Protein AF-A0A377DKT4-F1 (afdb_monomer_lite)

Organism: Escherichia coli (NCBI:txid562)

Sequence (117 aa):
MCWCVSITVTGRLELNSDSIPRLQINQHYASMCNNARNDGDSQFIRSNLQDAKWLIKSLESRNDTLLRVSRCIVEQQQAFFEQGEEYMKPMVLADIAQAVEMHESTISRVTTPKIPA

Radius of gyration: 20.04 Å; chains: 1; bounding box: 44×28×57 Å

InterPro domains:
  IPR000394 RNA polymerase sigma factor 54 [PS00717] (90-109)
  IPR000394 RNA polymerase sigma factor 54 [PTHR32248] (12-114)
  IPR007634 RNA polymerase sigma factor 54, DNA-binding [PF04552] (43-115)

Foldseek 3Di:
DAPQWDQDLVRDIDGDPVPQDDDDDDVVLVVVLVVDPDPVVNVVSVVVVVVSVVVVVVSVVLSVVLRLLVSVVCVVQVCCSPVHDVSGDDDDLVVSCVSSVHDSVSSCVSPDYPDPD

Structure (mmCIF, N/CA/C/O backbone):
data_AF-A0A377DKT4-F1
#
_entry.id   AF-A0A377DKT4-F1
#
loop_
_atom_site.group_PDB
_atom_site.id
_atom_site.type_symbol
_atom_site.label_atom_id
_atom_site.label_alt_id
_atom_site.label_comp_id
_atom_site.label_asym_id
_atom_site.label_entity_id
_atom_site.label_seq_id
_atom_site.pdbx_PDB_ins_code
_atom_site.Cartn_x
_atom_site.Cartn_y
_atom_site.Cartn_z
_atom_site.occupancy
_atom_site.B_iso_or_equiv
_atom_site.auth_seq_id
_atom_site.auth_comp_id
_atom_site.auth_asym_id
_atom_site.auth_atom_id
_atom_site.pdbx_PDB_model_num
ATOM 1 N N . MET A 1 1 ? -9.339 7.417 7.148 1.00 46.22 1 MET A N 1
ATOM 2 C CA . MET A 1 1 ? -9.288 6.096 6.485 1.00 46.22 1 MET A CA 1
ATOM 3 C C . MET A 1 1 ? -8.963 6.315 5.016 1.00 46.22 1 MET A C 1
ATOM 5 O O . MET A 1 1 ? -9.502 7.237 4.416 1.00 46.22 1 MET A O 1
ATOM 9 N N . CYS A 1 2 ? -8.017 5.554 4.469 1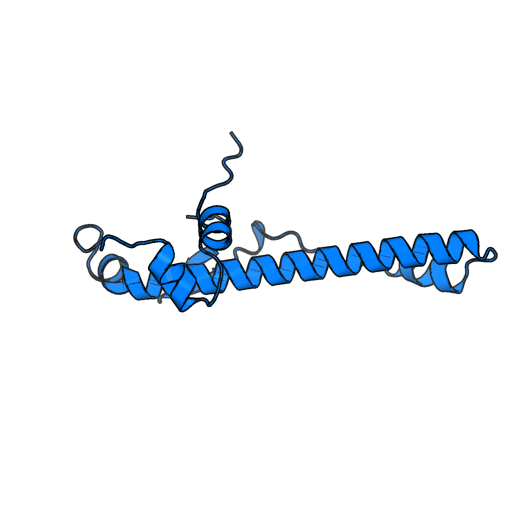.00 48.16 2 CYS A N 1
ATOM 10 C CA . CYS A 1 2 ? -7.590 5.668 3.075 1.00 48.16 2 CYS A CA 1
ATOM 11 C C . CYS A 1 2 ? -8.745 5.199 2.166 1.00 48.16 2 CYS A C 1
ATOM 13 O O . CYS A 1 2 ? -9.162 4.052 2.287 1.00 48.16 2 CYS A O 1
ATOM 15 N N . TRP A 1 3 ? -9.261 6.049 1.268 1.00 51.72 3 TRP A N 1
ATOM 16 C CA . TRP A 1 3 ? -10.427 5.767 0.397 1.00 51.72 3 TRP A CA 1
ATOM 17 C C . TRP A 1 3 ? -10.241 4.589 -0.588 1.00 51.72 3 TRP A C 1
ATOM 19 O O . TRP A 1 3 ? -11.141 4.273 -1.363 1.00 51.72 3 TRP A O 1
ATOM 29 N N . CYS A 1 4 ? -9.085 3.921 -0.565 1.00 59.00 4 CYS A N 1
ATOM 30 C CA . CYS A 1 4 ? -8.791 2.767 -1.408 1.00 59.00 4 CYS A CA 1
ATOM 31 C C . CYS A 1 4 ? -9.317 1.429 -0.874 1.00 59.00 4 CYS A C 1
ATOM 33 O O . CYS A 1 4 ? -9.201 0.433 -1.581 1.00 59.00 4 CYS A O 1
ATOM 35 N N . VAL A 1 5 ? -9.860 1.368 0.346 1.00 61.69 5 VAL A N 1
ATOM 36 C CA . VAL A 1 5 ? -10.352 0.115 0.941 1.00 61.69 5 VAL A CA 1
ATOM 37 C C . VAL A 1 5 ? -11.828 0.249 1.284 1.00 61.69 5 VAL A C 1
ATOM 39 O O . VAL A 1 5 ? -12.221 1.139 2.035 1.00 61.69 5 VAL A O 1
ATOM 42 N N . SER A 1 6 ? -12.637 -0.651 0.736 1.00 68.00 6 SER A N 1
ATOM 43 C CA . SER A 1 6 ? -14.056 -0.791 1.039 1.00 68.00 6 SER A CA 1
ATOM 44 C C . SER A 1 6 ? -14.239 -1.892 2.083 1.00 68.00 6 SER A C 1
ATOM 46 O O . SER A 1 6 ? -13.753 -3.014 1.921 1.00 68.00 6 SER A O 1
ATOM 48 N N . ILE A 1 7 ? -14.941 -1.562 3.167 1.00 69.56 7 ILE A N 1
ATOM 49 C CA . ILE A 1 7 ? -15.338 -2.511 4.210 1.00 69.56 7 ILE A CA 1
ATOM 50 C C . ILE A 1 7 ? -16.806 -2.844 3.969 1.00 69.56 7 ILE A C 1
ATOM 52 O O . ILE A 1 7 ? -17.655 -1.955 3.952 1.00 69.56 7 ILE A O 1
ATOM 56 N N . THR A 1 8 ? -17.105 -4.119 3.747 1.00 63.78 8 THR A N 1
ATOM 57 C CA . THR A 1 8 ? -18.491 -4.594 3.648 1.00 63.78 8 THR A CA 1
ATOM 58 C C . THR A 1 8 ? -19.047 -4.934 5.031 1.00 63.78 8 THR A C 1
ATOM 60 O O . THR A 1 8 ? -18.296 -5.249 5.952 1.00 63.78 8 THR A O 1
ATOM 63 N N . VAL A 1 9 ? -20.376 -4.923 5.166 1.00 54.62 9 VAL A N 1
ATOM 64 C CA . VAL A 1 9 ? -21.099 -5.212 6.424 1.00 54.62 9 VAL A CA 1
ATOM 65 C C . VAL A 1 9 ? -20.782 -6.611 6.985 1.00 54.62 9 VAL A C 1
ATOM 67 O O . VAL A 1 9 ? -20.912 -6.843 8.178 1.00 54.62 9 VAL A O 1
ATOM 70 N N . THR A 1 10 ? -20.291 -7.540 6.157 1.00 59.84 10 THR A N 1
ATOM 71 C CA . THR A 1 10 ? -19.845 -8.881 6.576 1.00 59.84 10 THR A CA 1
ATOM 72 C C . THR A 1 10 ? -18.381 -8.934 7.042 1.00 59.84 10 THR A C 1
ATOM 74 O O . THR A 1 10 ? -17.823 -10.022 7.158 1.00 59.84 10 THR A O 1
ATOM 77 N N . GLY A 1 11 ? -17.709 -7.790 7.218 1.00 62.56 11 GLY A N 1
ATOM 78 C CA . GLY A 1 11 ? -16.290 -7.715 7.594 1.00 62.56 11 GLY A CA 1
ATOM 79 C C . GLY A 1 11 ? -15.314 -8.066 6.463 1.00 62.56 11 GLY A C 1
ATOM 80 O O . GLY A 1 11 ? -14.105 -8.151 6.682 1.00 62.56 11 GLY A O 1
ATOM 81 N N . ARG A 1 12 ? -15.804 -8.261 5.230 1.00 71.88 12 ARG A N 1
ATOM 82 C CA . ARG A 1 12 ? -14.941 -8.542 4.076 1.00 71.88 12 ARG A CA 1
ATOM 83 C C . ARG A 1 12 ? -14.310 -7.235 3.609 1.00 71.88 12 ARG A C 1
ATOM 85 O O . ARG A 1 12 ? -15.015 -6.281 3.272 1.00 71.88 12 ARG A O 1
ATOM 92 N N . LEU A 1 13 ? -12.982 -7.223 3.615 1.00 78.75 13 LEU A N 1
ATOM 93 C CA . LEU A 1 13 ? -12.147 -6.124 3.150 1.00 78.75 13 LEU A CA 1
ATOM 94 C C . LEU A 1 13 ? -11.787 -6.340 1.691 1.00 78.75 13 LEU A C 1
ATOM 96 O O . LEU A 1 13 ? -11.180 -7.355 1.341 1.00 78.75 13 LEU A O 1
ATOM 100 N N . GLU A 1 14 ? -12.127 -5.368 0.859 1.00 80.06 14 GLU A N 1
ATOM 101 C CA . GLU A 1 14 ? -11.758 -5.358 -0.547 1.00 80.06 14 GLU A CA 1
ATOM 102 C C . GLU A 1 14 ? -11.135 -4.017 -0.906 1.00 80.06 14 GLU A C 1
ATOM 104 O O . GLU A 1 14 ? -11.490 -2.965 -0.375 1.00 80.06 14 GLU A O 1
ATOM 109 N N . LEU A 1 15 ? -10.170 -4.059 -1.815 1.00 77.19 15 LEU A N 1
ATOM 110 C CA . LEU A 1 15 ? -9.642 -2.843 -2.402 1.00 77.19 15 LEU A CA 1
ATOM 111 C C . LEU A 1 15 ? -10.675 -2.281 -3.380 1.00 77.19 15 LEU A C 1
ATOM 113 O O . LEU A 1 15 ? -11.210 -3.017 -4.209 1.00 77.19 15 LEU A O 1
ATOM 117 N N . ASN A 1 16 ? -10.930 -0.978 -3.310 1.00 75.19 16 ASN A N 1
ATOM 118 C CA . ASN A 1 16 ? -11.814 -0.307 -4.247 1.00 75.19 16 ASN A CA 1
ATOM 119 C C . ASN A 1 16 ? -11.140 -0.260 -5.626 1.00 75.19 16 ASN A C 1
ATOM 121 O O . ASN A 1 16 ? -10.179 0.486 -5.838 1.00 75.19 16 ASN A O 1
ATOM 125 N N . SER A 1 17 ? -11.657 -1.046 -6.570 1.00 67.69 17 SER A N 1
ATOM 126 C CA . SER A 1 17 ? -11.130 -1.139 -7.931 1.00 67.69 17 SER A CA 1
ATOM 127 C C . SER A 1 17 ? -11.174 0.177 -8.705 1.00 67.69 17 SER A C 1
ATOM 129 O O . SER A 1 17 ? -10.358 0.349 -9.605 1.00 67.69 17 SER A O 1
ATOM 131 N N . ASP A 1 18 ? -12.062 1.108 -8.347 1.00 66.94 18 ASP A N 1
ATOM 132 C CA . ASP A 1 18 ? -12.162 2.421 -9.003 1.00 66.94 18 ASP A CA 1
ATOM 133 C C . ASP A 1 18 ? -11.051 3.372 -8.543 1.00 66.94 18 ASP A C 1
ATOM 135 O O . ASP A 1 18 ? -10.673 4.308 -9.244 1.00 66.94 18 ASP A O 1
ATOM 139 N N . SER A 1 19 ? -10.486 3.110 -7.363 1.00 68.06 19 SER A N 1
ATOM 140 C CA . SER A 1 19 ? -9.392 3.896 -6.788 1.00 68.06 19 SER A CA 1
ATOM 141 C C . SER A 1 19 ? -7.999 3.400 -7.198 1.00 68.06 19 SER A C 1
ATOM 143 O O . SER A 1 19 ? -6.999 4.069 -6.924 1.00 68.06 19 SER A O 1
ATOM 145 N N . ILE A 1 20 ? -7.919 2.230 -7.848 1.00 72.12 20 ILE A N 1
ATOM 146 C CA . ILE A 1 20 ? -6.665 1.600 -8.270 1.00 72.12 20 ILE A CA 1
ATOM 147 C C . ILE A 1 20 ? -6.559 1.661 -9.796 1.00 72.12 20 ILE A C 1
ATOM 149 O O . ILE A 1 20 ? -7.338 1.011 -10.495 1.00 72.12 20 ILE A O 1
ATOM 153 N N . PRO A 1 21 ? -5.567 2.378 -10.350 1.00 75.56 21 PRO A N 1
ATOM 154 C CA . PRO A 1 21 ? -5.363 2.392 -11.788 1.00 75.56 21 PRO A CA 1
ATOM 155 C C . PRO A 1 21 ? -4.946 0.999 -12.273 1.00 75.56 21 PRO A C 1
ATOM 157 O O . PRO A 1 21 ? -4.014 0.388 -11.746 1.00 75.56 21 PRO A O 1
ATOM 160 N N . ARG A 1 22 ? -5.615 0.500 -13.317 1.00 78.00 22 ARG A N 1
ATOM 161 C CA . ARG A 1 22 ? -5.215 -0.733 -14.003 1.00 78.00 22 ARG A CA 1
ATOM 162 C C . ARG A 1 22 ? -4.039 -0.424 -14.923 1.00 78.00 22 ARG A C 1
ATOM 164 O O . ARG A 1 22 ? -4.220 0.137 -15.999 1.00 78.00 22 ARG A O 1
ATOM 171 N N . LEU A 1 23 ? -2.833 -0.770 -14.483 1.00 84.3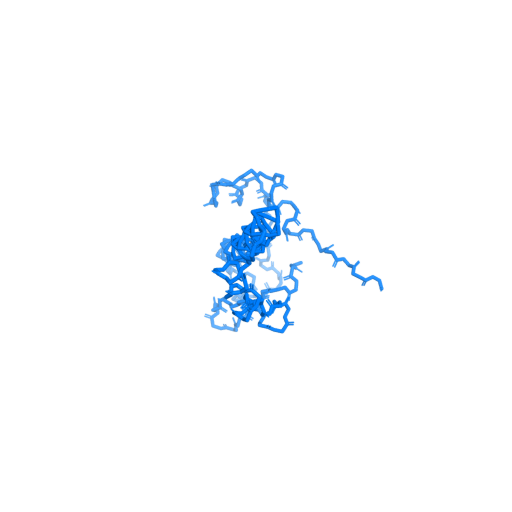1 23 LEU A N 1
ATOM 172 C CA . LEU A 1 23 ? -1.610 -0.576 -15.258 1.00 84.31 23 LEU A CA 1
ATOM 173 C C . LEU A 1 23 ? -1.237 -1.862 -15.996 1.00 84.31 23 LEU A C 1
ATOM 175 O O . LEU A 1 23 ? -1.217 -2.943 -15.413 1.00 84.31 23 LEU A O 1
ATOM 179 N N . GLN A 1 24 ? -0.919 -1.736 -17.282 1.00 85.50 24 GLN A N 1
ATOM 180 C CA . GLN A 1 24 ? -0.415 -2.828 -18.111 1.00 85.50 24 GLN A CA 1
ATOM 181 C C . GLN A 1 24 ? 0.759 -2.344 -18.956 1.00 85.50 24 GLN A C 1
ATOM 183 O O . GLN A 1 24 ? 0.831 -1.179 -19.347 1.00 85.50 24 GLN A O 1
ATOM 188 N N . ILE A 1 25 ? 1.682 -3.256 -19.251 1.00 88.75 25 ILE A N 1
ATOM 189 C CA . ILE A 1 25 ? 2.807 -2.973 -20.141 1.00 88.75 25 ILE A CA 1
ATOM 190 C C . ILE A 1 25 ? 2.303 -3.000 -21.581 1.00 88.75 25 ILE A C 1
ATOM 192 O O . ILE A 1 25 ? 1.652 -3.956 -22.006 1.00 88.75 25 ILE A O 1
ATOM 196 N N . ASN A 1 26 ? 2.643 -1.968 -22.351 1.00 88.75 26 ASN A N 1
ATOM 197 C CA . ASN A 1 26 ? 2.373 -1.954 -23.780 1.00 88.75 26 ASN A CA 1
ATOM 198 C C . ASN A 1 26 ? 3.261 -2.992 -24.491 1.00 88.75 26 ASN A C 1
ATOM 200 O O . ASN A 1 26 ? 4.470 -2.803 -24.644 1.00 88.75 26 ASN A O 1
ATOM 204 N N . GLN A 1 27 ? 2.644 -4.084 -24.947 1.00 86.88 27 GLN A N 1
ATOM 205 C CA . GLN A 1 27 ? 3.356 -5.207 -25.560 1.00 86.88 27 GLN A CA 1
ATOM 206 C C . GLN A 1 27 ? 3.967 -4.870 -26.922 1.00 86.88 27 GLN A C 1
ATOM 208 O O . GLN A 1 27 ? 4.993 -5.439 -27.292 1.00 86.88 27 GLN A O 1
ATOM 213 N N . HIS A 1 28 ? 3.389 -3.912 -27.652 1.00 85.75 28 HIS A N 1
ATOM 214 C CA . HIS A 1 28 ? 3.968 -3.442 -28.905 1.00 85.75 28 HIS A CA 1
ATOM 215 C C . HIS A 1 28 ? 5.315 -2.761 -28.644 1.00 85.75 28 HIS A C 1
ATOM 217 O O . HIS A 1 28 ? 6.313 -3.113 -29.269 1.00 85.75 28 HIS A O 1
ATOM 223 N N . TYR A 1 29 ? 5.379 -1.885 -27.640 1.00 83.12 29 TYR A N 1
ATOM 224 C CA . TYR A 1 29 ? 6.629 -1.252 -27.220 1.00 83.12 29 TYR A CA 1
ATOM 225 C C . TYR A 1 29 ? 7.644 -2.276 -26.687 1.00 83.12 29 TYR A C 1
ATOM 227 O O . TYR A 1 29 ? 8.824 -2.218 -27.024 1.00 83.12 29 TYR A O 1
ATOM 235 N N . ALA A 1 30 ? 7.181 -3.282 -25.936 1.00 83.44 30 ALA A N 1
ATOM 236 C CA . ALA A 1 30 ? 8.036 -4.379 -25.485 1.00 83.44 30 ALA A CA 1
ATOM 237 C C . ALA A 1 30 ? 8.654 -5.168 -26.654 1.00 83.44 30 ALA A C 1
ATOM 239 O O . ALA A 1 30 ? 9.830 -5.525 -26.605 1.00 83.44 30 ALA A O 1
ATOM 240 N N . SER A 1 31 ? 7.893 -5.387 -27.732 1.00 84.69 31 SER A N 1
ATOM 241 C CA . SER A 1 31 ? 8.378 -6.080 -28.931 1.00 84.69 31 SER A CA 1
ATOM 242 C C . SER A 1 31 ? 9.412 -5.277 -29.730 1.00 84.69 31 SER A C 1
ATOM 244 O O . SER A 1 31 ? 10.278 -5.871 -30.372 1.00 84.69 31 SER A O 1
ATOM 246 N N . MET A 1 32 ? 9.389 -3.939 -29.646 1.00 83.56 32 MET A N 1
ATOM 247 C CA . MET A 1 32 ? 10.377 -3.079 -30.311 1.00 83.56 32 MET A CA 1
ATOM 248 C C . MET A 1 32 ? 11.793 -3.281 -29.763 1.00 83.56 32 MET A C 1
ATOM 250 O O . MET A 1 32 ? 12.746 -3.129 -30.518 1.00 83.56 32 MET A O 1
ATOM 254 N N . CYS A 1 33 ? 11.941 -3.700 -28.500 1.00 80.44 33 CYS A N 1
ATOM 255 C CA . CYS A 1 33 ? 13.242 -4.041 -27.913 1.00 80.44 33 CYS A CA 1
ATOM 256 C C . CYS A 1 33 ? 13.972 -5.135 -28.713 1.00 80.44 33 CYS A C 1
ATOM 258 O O . CYS A 1 33 ? 15.190 -5.077 -28.866 1.00 80.44 33 CYS A O 1
ATOM 260 N N . ASN A 1 34 ? 13.222 -6.105 -29.253 1.00 78.00 34 ASN A N 1
ATOM 261 C CA . ASN A 1 34 ? 13.770 -7.222 -30.029 1.00 78.00 34 ASN A CA 1
ATOM 262 C C . ASN A 1 34 ? 14.057 -6.848 -31.493 1.00 78.00 34 ASN A C 1
ATOM 264 O O . ASN A 1 34 ? 14.841 -7.523 -32.151 1.00 78.00 34 ASN A O 1
ATOM 268 N N . ASN A 1 35 ? 13.421 -5.786 -31.998 1.00 78.38 35 ASN A N 1
ATOM 269 C CA . ASN A 1 35 ? 13.513 -5.344 -33.394 1.00 78.38 35 ASN A CA 1
ATOM 270 C C . ASN A 1 35 ? 14.388 -4.090 -33.575 1.00 78.38 35 ASN A C 1
ATOM 272 O O . ASN A 1 35 ? 14.538 -3.597 -34.696 1.00 78.38 35 ASN A O 1
ATOM 276 N N . ALA A 1 36 ? 14.936 -3.546 -32.486 1.00 77.69 36 ALA A N 1
ATOM 277 C CA . ALA A 1 36 ? 15.791 -2.371 -32.518 1.00 77.69 36 ALA A CA 1
ATOM 278 C C . ALA A 1 36 ? 17.086 -2.680 -33.285 1.00 77.69 36 ALA A C 1
ATOM 280 O O . ALA A 1 36 ? 17.822 -3.608 -32.960 1.00 77.69 36 ALA A O 1
ATOM 281 N N . ARG A 1 37 ? 17.361 -1.885 -34.324 1.00 74.75 37 ARG A N 1
ATOM 282 C CA . ARG A 1 37 ? 18.569 -2.006 -35.160 1.00 74.75 37 ARG A CA 1
ATOM 283 C C . ARG A 1 37 ? 19.821 -1.420 -34.503 1.00 74.75 37 ARG A C 1
ATOM 285 O O . ARG A 1 37 ? 20.923 -1.708 -34.955 1.00 74.75 37 ARG A O 1
ATOM 292 N N . ASN A 1 38 ? 19.637 -0.580 -33.487 1.00 83.00 38 ASN A N 1
ATOM 293 C CA . ASN A 1 38 ? 20.691 0.113 -32.759 1.00 83.00 38 ASN A CA 1
ATOM 294 C C . ASN A 1 38 ? 20.700 -0.353 -31.295 1.00 83.00 38 ASN A C 1
ATOM 296 O O . ASN A 1 38 ? 19.648 -0.428 -30.657 1.00 83.00 38 ASN A O 1
ATOM 300 N N . ASP A 1 39 ? 21.891 -0.639 -30.773 1.00 80.88 39 ASP A N 1
ATOM 301 C CA . ASP A 1 39 ? 22.106 -1.121 -29.405 1.00 80.88 39 ASP A CA 1
ATOM 302 C C . ASP A 1 39 ? 21.658 -0.086 -28.356 1.00 80.88 39 ASP A C 1
ATOM 304 O O . ASP A 1 39 ? 21.000 -0.434 -27.375 1.00 80.88 39 ASP A O 1
ATOM 308 N N . GLY A 1 40 ? 21.887 1.207 -28.629 1.00 85.25 40 GLY A N 1
ATOM 309 C CA . GLY A 1 40 ? 21.461 2.297 -27.743 1.00 85.25 40 GLY A CA 1
ATOM 310 C C . GLY A 1 40 ? 19.939 2.395 -27.585 1.00 85.25 40 GLY A C 1
ATOM 311 O O . GLY A 1 40 ? 19.437 2.556 -26.471 1.00 85.25 40 GLY A O 1
ATOM 312 N N . ASP A 1 41 ? 19.191 2.220 -28.678 1.00 83.81 41 ASP A N 1
ATOM 313 C CA . ASP A 1 41 ? 17.723 2.254 -28.652 1.00 83.81 41 ASP A CA 1
ATOM 314 C C . ASP A 1 41 ? 17.155 1.024 -27.928 1.00 83.81 41 ASP A C 1
ATOM 316 O O . ASP A 1 41 ? 16.209 1.137 -27.144 1.00 83.81 41 ASP A O 1
ATOM 320 N N . SER A 1 42 ? 17.759 -0.154 -28.136 1.00 85.88 42 SER A N 1
ATOM 321 C CA . SER A 1 42 ? 17.373 -1.387 -27.437 1.00 85.88 42 SER A CA 1
ATOM 322 C C . SER A 1 42 ? 17.581 -1.266 -25.924 1.00 85.88 42 SER A C 1
ATOM 324 O O . SER A 1 42 ? 16.684 -1.584 -25.136 1.00 85.88 42 SER A O 1
ATOM 326 N N . GLN A 1 43 ? 18.733 -0.734 -25.501 1.00 87.62 43 GLN A N 1
ATOM 327 C CA . GLN A 1 43 ? 19.049 -0.526 -24.090 1.00 87.62 43 GLN A CA 1
ATOM 328 C C . GLN A 1 43 ? 18.094 0.481 -23.430 1.00 87.62 43 GLN A C 1
ATOM 330 O O . GLN A 1 43 ? 17.610 0.229 -22.322 1.00 87.62 43 GLN A O 1
ATOM 335 N N . PHE A 1 44 ? 17.768 1.578 -24.120 1.00 88.62 44 PHE A N 1
ATOM 336 C CA . PHE A 1 44 ? 16.807 2.574 -23.642 1.00 88.62 44 PHE A CA 1
ATOM 337 C C . PHE A 1 44 ? 15.410 1.972 -23.427 1.00 88.62 44 PHE A C 1
ATOM 339 O O . PHE A 1 44 ? 14.828 2.110 -22.348 1.00 88.62 44 PHE A O 1
ATOM 346 N N . ILE A 1 45 ? 14.888 1.239 -24.418 1.00 88.12 45 ILE A N 1
ATOM 347 C CA . ILE A 1 45 ? 13.583 0.567 -24.323 1.00 88.12 45 ILE A CA 1
ATOM 348 C C . ILE A 1 45 ? 13.582 -0.436 -23.162 1.00 88.12 45 ILE A C 1
ATOM 350 O O . ILE A 1 45 ? 12.635 -0.473 -22.371 1.00 88.12 45 ILE A O 1
ATOM 354 N N . ARG A 1 46 ? 14.653 -1.224 -23.011 1.00 88.69 46 ARG A N 1
ATOM 355 C CA . ARG A 1 46 ? 14.782 -2.213 -21.934 1.00 88.69 46 ARG A CA 1
ATOM 356 C C . ARG A 1 46 ? 14.778 -1.571 -20.545 1.00 88.69 46 ARG A C 1
ATOM 358 O O . ARG A 1 46 ? 14.134 -2.119 -19.650 1.00 88.69 46 ARG A O 1
ATOM 365 N N . SER A 1 47 ? 15.448 -0.430 -20.372 1.00 91.06 47 SER A N 1
ATOM 366 C CA . SER A 1 47 ? 15.443 0.316 -19.106 1.00 91.06 47 SER A CA 1
ATOM 367 C C . SER A 1 47 ? 14.037 0.797 -18.754 1.00 91.06 47 SER A C 1
ATOM 369 O O . SER A 1 47 ? 13.530 0.475 -17.684 1.00 91.06 47 SER A O 1
ATOM 371 N N . ASN A 1 48 ? 13.345 1.449 -19.692 1.00 91.00 48 ASN A N 1
ATOM 372 C CA . ASN A 1 48 ? 11.980 1.934 -19.462 1.00 91.00 48 ASN A CA 1
ATOM 373 C C . ASN A 1 48 ? 10.995 0.795 -19.153 1.00 91.00 48 ASN A C 1
ATOM 375 O O . ASN A 1 48 ? 10.105 0.942 -18.317 1.00 91.00 48 ASN A O 1
ATOM 379 N N . LEU A 1 49 ? 11.151 -0.368 -19.798 1.00 91.00 49 LEU A N 1
ATOM 380 C CA . LEU A 1 49 ? 10.352 -1.556 -19.481 1.00 91.00 49 LEU A CA 1
ATOM 381 C C . LEU A 1 49 ? 10.630 -2.075 -18.068 1.00 91.00 49 LEU A C 1
ATOM 383 O O . LEU A 1 49 ? 9.712 -2.557 -17.402 1.00 91.00 49 LEU A O 1
ATOM 387 N N . GLN A 1 50 ? 11.881 -2.008 -17.613 1.00 91.12 50 GLN A N 1
ATOM 388 C CA . GLN A 1 50 ? 12.254 -2.403 -16.261 1.00 91.12 50 GLN A CA 1
ATOM 389 C C . GLN A 1 50 ? 11.650 -1.454 -15.220 1.00 91.12 50 GLN A C 1
ATOM 391 O O . GLN A 1 50 ? 11.090 -1.934 -14.230 1.00 91.12 50 GLN A O 1
ATOM 396 N N . ASP A 1 51 ? 11.685 -0.149 -15.479 1.00 92.62 51 ASP A N 1
ATOM 397 C CA . ASP A 1 51 ? 11.084 0.874 -14.620 1.00 92.62 51 ASP A CA 1
ATOM 398 C C . ASP A 1 51 ? 9.559 0.736 -14.571 1.00 92.62 51 ASP A C 1
ATOM 400 O O . ASP A 1 51 ? 8.964 0.748 -13.494 1.00 92.62 51 ASP A O 1
ATOM 404 N N . ALA A 1 52 ? 8.915 0.491 -15.716 1.00 91.62 52 ALA A N 1
ATOM 405 C CA . ALA A 1 52 ? 7.477 0.239 -15.785 1.00 91.62 52 ALA A CA 1
ATOM 406 C C . ALA A 1 52 ? 7.069 -1.014 -14.988 1.00 91.62 52 ALA A C 1
ATOM 408 O O . ALA A 1 52 ? 6.099 -0.981 -14.228 1.00 91.62 52 ALA A O 1
ATOM 409 N N . LYS A 1 53 ? 7.824 -2.116 -15.108 1.00 90.81 53 LYS A N 1
ATOM 410 C CA . LYS A 1 53 ? 7.609 -3.333 -14.300 1.00 90.81 53 LYS A CA 1
ATOM 411 C C . LYS A 1 53 ? 7.769 -3.055 -12.812 1.00 90.81 53 LYS A C 1
ATOM 413 O O . LYS A 1 53 ? 6.976 -3.539 -12.005 1.00 90.81 53 LYS A O 1
ATOM 418 N N . TRP A 1 54 ? 8.796 -2.292 -12.450 1.00 93.56 54 TRP A N 1
ATOM 419 C CA . TRP A 1 54 ? 9.052 -1.931 -11.064 1.00 93.56 54 TRP A CA 1
ATOM 420 C C . TRP A 1 54 ? 7.926 -1.062 -10.496 1.00 93.56 54 TRP A C 1
ATOM 422 O O . TRP A 1 54 ? 7.456 -1.326 -9.391 1.00 93.56 54 TRP A O 1
ATOM 432 N N . LEU A 1 55 ? 7.418 -0.107 -11.279 1.00 91.12 55 LEU A N 1
ATOM 433 C CA . LEU A 1 55 ? 6.281 0.728 -10.906 1.00 91.12 55 LEU A CA 1
ATOM 434 C C . LEU A 1 55 ? 5.035 -0.116 -10.613 1.00 91.12 55 LEU A C 1
ATOM 436 O O . LEU A 1 55 ? 4.449 0.030 -9.541 1.00 91.12 55 LEU A O 1
ATOM 440 N N . ILE A 1 56 ? 4.666 -1.031 -11.517 1.00 90.38 56 ILE A N 1
ATOM 441 C CA . ILE A 1 56 ? 3.519 -1.937 -11.327 1.00 90.38 56 ILE A CA 1
ATOM 442 C C . ILE A 1 56 ? 3.686 -2.741 -10.032 1.00 90.38 56 ILE A C 1
ATOM 444 O O . ILE A 1 56 ? 2.804 -2.716 -9.176 1.00 90.38 56 ILE A O 1
ATOM 448 N N . LYS A 1 57 ? 4.854 -3.360 -9.830 1.00 89.62 57 LYS A N 1
ATOM 449 C CA . LYS A 1 57 ? 5.144 -4.138 -8.617 1.00 89.62 57 LYS A CA 1
ATOM 450 C C . LYS A 1 57 ? 5.081 -3.288 -7.343 1.00 89.62 57 LYS A C 1
ATOM 452 O O . LYS A 1 57 ? 4.600 -3.744 -6.308 1.00 89.62 57 LYS A O 1
ATOM 457 N N . SER A 1 58 ? 5.570 -2.049 -7.395 1.00 89.31 58 SER A N 1
ATOM 458 C CA . SER A 1 58 ? 5.523 -1.133 -6.250 1.00 89.31 58 SER A CA 1
ATOM 459 C C . SER A 1 58 ? 4.086 -0.733 -5.893 1.00 89.31 58 SER A C 1
ATOM 461 O O . SER A 1 58 ? 3.752 -0.623 -4.713 1.00 89.31 58 SER A O 1
ATOM 463 N N . LEU A 1 59 ? 3.215 -0.587 -6.898 1.00 87.81 59 LEU A N 1
ATOM 464 C CA . LEU A 1 59 ? 1.796 -0.311 -6.703 1.00 87.81 59 LEU A CA 1
ATOM 465 C C . LEU A 1 59 ? 1.074 -1.516 -6.085 1.00 87.81 59 LEU A C 1
ATOM 467 O O . LEU A 1 59 ? 0.308 -1.344 -5.140 1.00 87.81 59 LEU A O 1
ATOM 471 N N . GLU A 1 60 ? 1.358 -2.728 -6.562 1.00 86.75 60 GLU A N 1
ATOM 472 C CA . GLU A 1 60 ? 0.828 -3.969 -5.981 1.00 86.75 60 GLU A CA 1
ATOM 473 C C . GLU A 1 60 ? 1.248 -4.131 -4.514 1.00 86.75 60 GLU A C 1
ATOM 475 O O . GLU A 1 60 ? 0.405 -4.380 -3.656 1.00 86.75 60 GLU A O 1
ATOM 480 N N . SER A 1 61 ? 2.525 -3.897 -4.200 1.00 87.69 61 SER A N 1
ATOM 481 C CA . SER A 1 61 ? 3.047 -3.936 -2.825 1.00 87.69 61 SER A CA 1
ATOM 482 C C . SER A 1 61 ? 2.363 -2.915 -1.904 1.00 87.69 61 SER A C 1
ATOM 484 O O . SER A 1 61 ? 2.009 -3.213 -0.758 1.00 87.69 61 SER A O 1
ATOM 486 N N . ARG A 1 62 ? 2.100 -1.705 -2.414 1.00 86.62 62 ARG A N 1
ATOM 487 C CA . ARG A 1 62 ? 1.332 -0.685 -1.688 1.00 86.62 62 ARG A CA 1
ATOM 488 C C . ARG A 1 62 ? -0.100 -1.148 -1.408 1.00 86.62 62 ARG A C 1
ATOM 490 O O . ARG A 1 62 ? -0.604 -0.910 -0.312 1.00 86.62 62 ARG A O 1
ATOM 497 N N . ASN A 1 63 ? -0.750 -1.777 -2.382 1.00 85.81 63 ASN A N 1
ATOM 498 C CA . ASN A 1 63 ? -2.115 -2.283 -2.248 1.00 85.81 63 ASN A CA 1
ATOM 499 C C . ASN A 1 63 ? -2.203 -3.423 -1.221 1.00 85.81 63 ASN A C 1
ATOM 501 O O . ASN A 1 63 ? -3.117 -3.427 -0.398 1.00 85.81 63 ASN A O 1
ATOM 505 N N . ASP A 1 64 ? -1.229 -4.336 -1.217 1.00 86.81 64 ASP A N 1
ATOM 506 C CA . ASP A 1 64 ? -1.111 -5.388 -0.200 1.00 86.81 64 ASP A CA 1
ATOM 507 C C . ASP A 1 64 ? -0.951 -4.793 1.206 1.00 86.81 64 ASP A C 1
ATOM 509 O O . ASP A 1 64 ? -1.708 -5.117 2.122 1.00 86.81 64 ASP A O 1
ATOM 513 N N . THR A 1 65 ? -0.039 -3.826 1.350 1.00 87.94 65 THR A N 1
ATOM 514 C CA . THR A 1 65 ? 0.179 -3.106 2.612 1.00 87.94 65 THR A CA 1
ATOM 515 C C . THR A 1 65 ? -1.109 -2.444 3.110 1.00 87.94 65 THR A C 1
ATOM 517 O O . THR A 1 65 ? -1.480 -2.599 4.272 1.00 87.94 65 THR A O 1
ATOM 520 N N . LEU A 1 66 ? -1.822 -1.731 2.232 1.00 85.88 66 LEU A N 1
ATOM 521 C CA . LEU A 1 66 ? -3.107 -1.101 2.547 1.00 85.88 66 LEU A CA 1
ATOM 522 C C . LE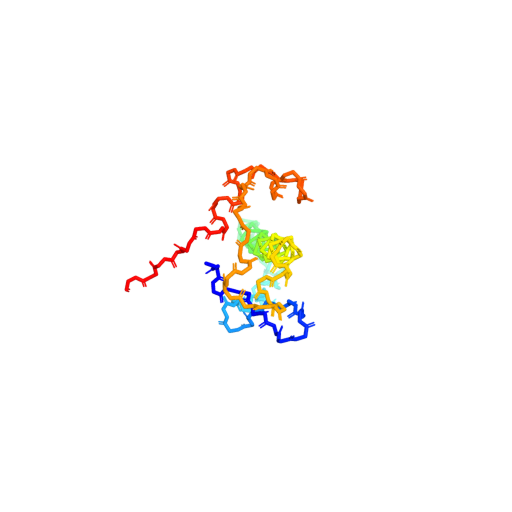U A 1 66 ? -4.126 -2.114 3.074 1.00 85.88 66 LEU A C 1
ATOM 524 O O . LEU A 1 66 ? -4.808 -1.841 4.065 1.00 85.88 66 LEU A O 1
ATOM 528 N N . LEU A 1 67 ? -4.222 -3.280 2.432 1.00 86.06 67 LEU A N 1
ATOM 529 C CA . LEU A 1 67 ? -5.164 -4.323 2.818 1.00 86.06 67 LEU A CA 1
ATOM 530 C C . LEU A 1 67 ? -4.798 -4.947 4.171 1.00 86.06 67 LEU A C 1
ATOM 532 O O . LEU A 1 67 ? -5.677 -5.118 5.016 1.00 86.06 67 LEU A O 1
ATOM 536 N N . ARG A 1 68 ? -3.512 -5.236 4.404 1.00 87.69 68 ARG A N 1
ATOM 537 C CA . ARG A 1 68 ? -3.007 -5.786 5.674 1.00 87.69 68 ARG A CA 1
ATOM 538 C C . ARG A 1 68 ? -3.257 -4.837 6.843 1.00 87.69 68 ARG A C 1
ATOM 540 O O . ARG A 1 68 ? -3.792 -5.254 7.867 1.00 87.69 68 ARG A O 1
ATOM 547 N N . VAL A 1 69 ? -2.937 -3.555 6.667 1.00 88.81 69 VAL A N 1
ATOM 548 C CA . VAL A 1 69 ? -3.176 -2.516 7.681 1.00 88.81 69 VAL A CA 1
ATOM 549 C C . VAL A 1 69 ? -4.666 -2.361 7.964 1.00 88.81 69 VAL A C 1
ATOM 551 O O . VAL A 1 69 ? -5.072 -2.337 9.122 1.00 88.81 69 VAL A O 1
ATOM 554 N N . SER A 1 70 ? -5.495 -2.311 6.920 1.00 86.81 70 SER A N 1
ATOM 555 C CA . SER A 1 70 ? -6.945 -2.173 7.090 1.00 86.81 70 SER A CA 1
ATOM 556 C C . SER A 1 70 ? -7.558 -3.380 7.795 1.00 86.81 70 SER A C 1
ATOM 558 O O . SER A 1 70 ? -8.444 -3.205 8.626 1.00 86.81 70 SER A O 1
ATOM 560 N N . ARG A 1 71 ? -7.053 -4.591 7.527 1.00 87.56 71 ARG A N 1
ATOM 561 C CA . ARG A 1 71 ? -7.465 -5.806 8.238 1.00 87.56 71 ARG A CA 1
ATOM 562 C C . ARG A 1 71 ? -7.162 -5.735 9.721 1.00 87.56 71 ARG A C 1
ATOM 564 O O . ARG A 1 71 ? -8.074 -5.915 10.517 1.00 87.56 71 ARG A O 1
ATOM 571 N N . CYS A 1 72 ? -5.932 -5.377 10.073 1.00 88.75 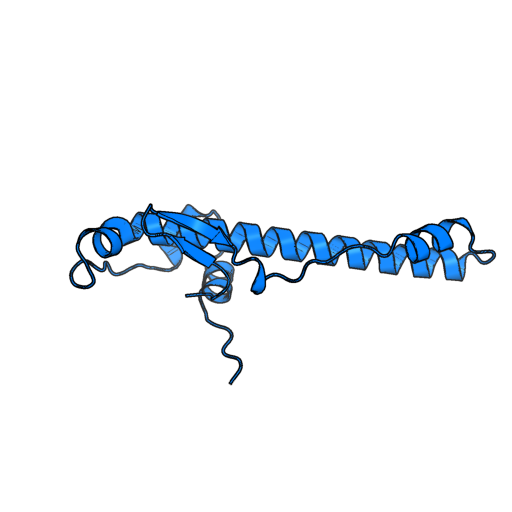72 CYS A N 1
ATOM 572 C CA . CYS A 1 72 ? -5.549 -5.205 11.468 1.00 88.75 72 CYS A CA 1
ATOM 573 C C . CYS A 1 72 ? -6.437 -4.165 12.178 1.00 88.75 72 CYS A C 1
ATOM 575 O O . CYS A 1 72 ? -6.889 -4.396 13.296 1.00 88.75 72 CYS A O 1
ATOM 577 N N . ILE A 1 73 ? -6.756 -3.047 11.514 1.00 87.44 73 ILE A N 1
ATOM 578 C CA . ILE A 1 73 ? -7.643 -2.018 12.079 1.00 87.44 73 ILE A CA 1
ATOM 579 C C . ILE A 1 73 ? -9.056 -2.562 12.315 1.00 87.44 73 ILE A C 1
ATOM 581 O O . ILE A 1 73 ? -9.610 -2.342 13.389 1.00 87.44 73 ILE A O 1
ATOM 585 N N . VAL A 1 74 ? -9.642 -3.265 11.341 1.00 86.94 74 VAL A N 1
ATOM 586 C CA . VAL A 1 74 ? -10.991 -3.842 11.480 1.00 86.94 74 VAL A CA 1
ATOM 587 C C . VAL A 1 74 ? -11.037 -4.879 12.598 1.00 86.94 74 VAL A C 1
ATOM 589 O O . VAL A 1 74 ? -11.964 -4.852 13.400 1.00 86.94 74 VAL A O 1
ATOM 592 N N . GLU A 1 75 ? -10.026 -5.742 12.695 1.00 87.06 75 GLU A N 1
ATOM 593 C CA . GLU A 1 75 ? -9.922 -6.749 13.757 1.00 87.06 75 GLU A CA 1
ATOM 594 C C . GLU A 1 75 ? -9.847 -6.099 15.147 1.00 87.06 75 GLU A C 1
ATOM 596 O O . GLU A 1 75 ? -10.553 -6.510 16.066 1.00 87.06 75 GLU A O 1
ATOM 601 N N . GLN A 1 76 ? -9.059 -5.032 15.309 1.00 87.56 76 GLN A N 1
ATOM 602 C CA . GLN A 1 76 ? -8.971 -4.323 16.590 1.00 87.56 76 GLN A CA 1
ATOM 603 C C . GLN A 1 76 ? -10.225 -3.496 16.923 1.00 87.56 76 GLN A C 1
ATOM 605 O O . GLN A 1 76 ? -10.552 -3.315 18.099 1.00 87.56 76 GLN A O 1
ATOM 610 N N . GLN A 1 77 ? -10.951 -3.025 15.905 1.00 87.75 77 GLN A N 1
ATOM 611 C CA . GLN A 1 77 ? -12.187 -2.244 16.036 1.00 87.75 77 GLN A CA 1
ATOM 612 C C . GLN A 1 77 ? -13.461 -3.080 15.867 1.00 87.75 77 GLN A C 1
ATOM 614 O O . GLN A 1 77 ? -14.524 -2.524 15.610 1.00 87.75 77 GLN A O 1
ATOM 619 N N . GLN A 1 78 ? -13.405 -4.402 16.038 1.00 87.50 78 GLN A N 1
ATOM 620 C CA . GLN A 1 78 ? -14.574 -5.268 15.848 1.00 87.50 78 GLN A CA 1
ATOM 621 C C . GLN A 1 78 ? -15.796 -4.804 16.665 1.00 87.50 78 GLN A C 1
ATOM 623 O O . GLN A 1 78 ? -16.903 -4.739 16.138 1.00 87.50 78 GLN A O 1
ATOM 628 N N . ALA A 1 79 ? -15.584 -4.373 17.913 1.00 87.00 79 ALA A N 1
ATOM 629 C CA . ALA A 1 79 ? -16.653 -3.876 18.782 1.00 87.00 79 ALA A CA 1
ATOM 630 C C . ALA A 1 79 ? -17.353 -2.619 18.229 1.00 87.00 79 ALA A C 1
ATOM 632 O O . ALA A 1 79 ? -18.567 -2.499 18.359 1.00 87.00 79 ALA A O 1
ATOM 633 N N . PHE A 1 80 ? -16.614 -1.726 17.562 1.00 88.25 80 PHE A N 1
ATOM 634 C CA . PHE A 1 80 ? -17.183 -0.562 16.878 1.00 88.25 80 PHE A CA 1
ATOM 635 C C . PHE A 1 80 ? -18.108 -0.983 15.725 1.00 88.25 80 PHE A C 1
ATOM 637 O O . PHE A 1 80 ? -19.193 -0.428 15.567 1.00 88.25 80 PHE A O 1
ATOM 644 N N . PHE A 1 81 ? -17.709 -1.987 14.938 1.00 83.62 81 PHE A N 1
ATOM 645 C CA . PHE A 1 81 ? -18.519 -2.478 13.818 1.00 83.62 81 PHE A CA 1
ATOM 646 C C . PHE A 1 81 ? -19.748 -3.283 14.265 1.00 83.62 81 PHE A C 1
ATOM 648 O O . PHE A 1 81 ? -20.762 -3.268 13.573 1.00 83.62 81 PHE A O 1
ATOM 655 N N . GLU A 1 82 ? -19.670 -3.979 15.401 1.00 86.88 82 GLU A N 1
ATOM 656 C CA . GLU A 1 82 ? -20.760 -4.821 15.911 1.00 86.88 82 GLU A CA 1
ATOM 657 C C . GLU A 1 82 ? -21.768 -4.058 16.776 1.00 86.88 82 GLU A C 1
ATOM 659 O O . GLU A 1 82 ? -22.966 -4.321 16.695 1.00 86.88 82 GLU A O 1
ATOM 664 N N . GLN A 1 83 ? -21.293 -3.141 17.621 1.00 88.06 83 GLN A N 1
ATOM 665 C CA . GLN A 1 83 ? -22.107 -2.492 18.656 1.00 88.06 83 GLN A CA 1
ATOM 666 C C . GLN A 1 83 ? -22.288 -0.985 18.427 1.00 88.06 83 GLN A C 1
ATOM 668 O O . GLN A 1 83 ? -23.097 -0.355 19.104 1.00 88.06 83 GLN A O 1
ATOM 673 N N . GLY A 1 84 ? -21.588 -0.411 17.446 1.00 85.44 84 GLY A N 1
ATOM 674 C CA . GLY A 1 84 ? -21.699 0.994 17.069 1.00 85.44 84 GLY A CA 1
ATOM 675 C C . GLY A 1 84 ? -20.597 1.880 17.649 1.00 85.44 84 GLY A C 1
ATOM 676 O O . GLY A 1 84 ? -19.646 1.427 18.286 1.00 85.44 84 GLY A O 1
ATOM 677 N N . GLU A 1 85 ? -20.726 3.181 17.397 1.00 85.81 85 GLU A N 1
ATOM 678 C CA . GLU A 1 85 ? -19.667 4.168 17.633 1.00 85.81 85 GLU A CA 1
ATOM 679 C C . GLU A 1 85 ? -19.225 4.309 19.095 1.00 85.81 85 GLU A C 1
ATOM 681 O O . GLU A 1 85 ? -18.054 4.585 19.354 1.00 85.81 85 GLU A O 1
ATOM 686 N N . GLU A 1 86 ? -20.117 4.030 20.046 1.00 91.00 86 GLU A N 1
ATOM 687 C CA . GLU A 1 86 ? -19.824 4.092 21.484 1.00 91.00 86 GLU A CA 1
ATOM 688 C C . GLU A 1 86 ? -18.772 3.062 21.935 1.00 91.00 86 GLU A C 1
ATOM 690 O O . GLU A 1 86 ? -18.150 3.225 22.984 1.00 91.00 86 GLU A O 1
ATOM 695 N N . TYR A 1 87 ? -18.523 2.026 21.128 1.00 88.62 87 TYR A N 1
ATOM 696 C CA . TYR A 1 87 ? -17.588 0.939 21.431 1.00 88.62 87 TYR A CA 1
ATOM 697 C C . TYR A 1 87 ? -16.238 1.079 20.714 1.00 88.62 87 TYR A C 1
ATOM 699 O O . TYR A 1 87 ? -15.454 0.123 20.655 1.00 88.62 87 TYR A O 1
ATOM 707 N N . MET A 1 88 ? -15.944 2.267 20.176 1.00 89.00 88 MET A N 1
ATOM 708 C CA . MET A 1 88 ? -14.659 2.566 19.551 1.00 89.00 88 MET A CA 1
ATOM 709 C C . MET A 1 88 ? -13.525 2.540 20.579 1.00 89.00 88 MET A C 1
ATOM 711 O O . MET A 1 88 ? -13.557 3.232 21.597 1.00 89.00 88 MET A O 1
ATOM 715 N N . LYS A 1 89 ? -12.482 1.755 20.296 1.00 85.88 89 LYS A N 1
ATOM 716 C CA . LYS A 1 89 ? -11.313 1.647 21.179 1.00 85.88 89 LYS A CA 1
ATOM 717 C C . LYS A 1 89 ? -10.207 2.602 20.726 1.00 85.88 89 LYS A C 1
ATOM 719 O O . LYS A 1 89 ? -9.952 2.696 19.527 1.00 85.88 89 LYS A O 1
ATOM 724 N N . PRO A 1 90 ? -9.503 3.295 21.632 1.00 87.88 90 PRO A N 1
ATOM 725 C CA . PRO A 1 90 ? -8.285 3.995 21.247 1.00 87.88 90 PRO A CA 1
ATOM 726 C C . PRO A 1 90 ? -7.248 2.985 20.730 1.00 87.88 90 PRO A C 1
ATOM 728 O O . PRO A 1 90 ? -7.121 1.889 21.271 1.00 87.88 90 PRO A O 1
ATOM 731 N N . MET A 1 91 ? -6.516 3.353 19.679 1.00 86.75 91 MET A N 1
ATOM 732 C CA . MET A 1 91 ? -5.485 2.521 19.050 1.00 86.75 91 MET A CA 1
ATOM 733 C C . MET A 1 91 ? -4.19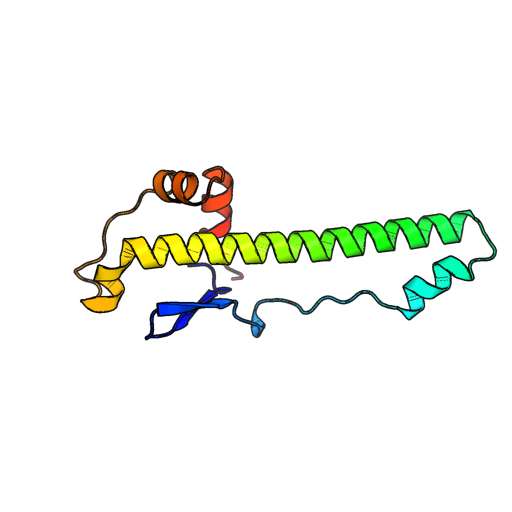8 3.315 18.855 1.00 86.75 91 MET A C 1
ATOM 735 O O . MET A 1 91 ? -4.245 4.497 18.504 1.00 86.75 91 MET A O 1
ATOM 739 N N . VAL A 1 92 ? -3.053 2.650 19.012 1.00 89.19 92 VAL A N 1
ATOM 740 C CA . VAL A 1 92 ? -1.730 3.230 18.759 1.00 89.19 92 VAL A CA 1
ATOM 741 C C . VAL A 1 92 ? -1.187 2.697 17.432 1.00 89.19 92 VAL A C 1
ATOM 743 O O . VAL A 1 92 ? -1.260 1.504 17.145 1.00 89.19 92 VAL A O 1
ATOM 746 N N . LEU A 1 93 ? -0.617 3.576 16.599 1.00 86.12 93 LEU A N 1
ATOM 747 C CA . LEU A 1 93 ? -0.042 3.172 15.306 1.00 86.12 93 LEU A CA 1
ATOM 748 C C . LEU A 1 93 ? 1.123 2.183 15.465 1.00 86.12 93 LEU A C 1
ATOM 750 O O . LEU A 1 93 ? 1.320 1.342 14.589 1.00 86.12 93 LEU A O 1
ATOM 754 N N . ALA A 1 94 ? 1.856 2.262 16.578 1.00 88.31 94 ALA A N 1
ATOM 755 C CA . ALA A 1 94 ? 2.918 1.327 16.936 1.00 88.31 94 ALA A CA 1
ATOM 756 C C . ALA A 1 94 ? 2.413 -0.124 17.048 1.00 88.31 94 ALA A C 1
ATOM 758 O O . ALA A 1 94 ? 3.070 -1.029 16.537 1.00 88.31 94 ALA A O 1
ATOM 759 N N . ASP A 1 95 ? 1.222 -0.339 17.616 1.00 88.38 95 ASP A N 1
ATOM 760 C CA . ASP A 1 95 ? 0.641 -1.681 17.766 1.00 88.38 95 ASP A CA 1
ATOM 761 C C . ASP A 1 95 ? 0.303 -2.288 16.399 1.00 88.38 95 ASP A C 1
ATOM 763 O O . ASP A 1 95 ? 0.571 -3.459 16.132 1.00 88.38 95 ASP A O 1
ATOM 767 N N . ILE A 1 96 ? -0.229 -1.465 15.490 1.00 88.88 96 ILE A N 1
ATOM 768 C CA . ILE A 1 96 ? -0.497 -1.869 14.104 1.00 88.88 96 ILE A CA 1
ATOM 769 C C . ILE A 1 96 ? 0.817 -2.183 13.389 1.00 88.88 96 ILE A C 1
ATOM 771 O O . ILE A 1 96 ? 0.923 -3.206 12.720 1.00 88.88 96 ILE A O 1
ATOM 775 N N . ALA A 1 97 ? 1.819 -1.313 13.531 1.00 89.81 97 ALA A N 1
ATOM 776 C CA . ALA A 1 97 ? 3.133 -1.467 12.916 1.00 89.81 97 ALA A CA 1
ATOM 777 C C . ALA A 1 97 ? 3.794 -2.792 13.325 1.00 89.81 97 ALA A C 1
ATOM 779 O O . ALA A 1 97 ? 4.299 -3.518 12.468 1.00 89.81 97 ALA A O 1
ATOM 780 N N . GLN A 1 98 ? 3.700 -3.145 14.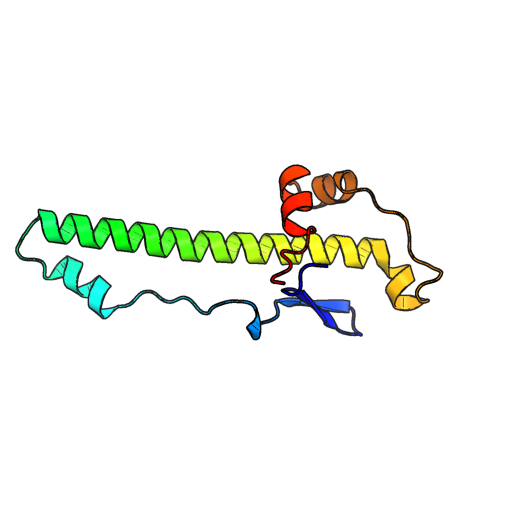608 1.00 89.31 98 GLN A N 1
ATOM 781 C CA . GLN A 1 98 ? 4.153 -4.430 15.125 1.00 89.31 98 GLN A CA 1
ATOM 782 C C . GLN A 1 98 ? 3.347 -5.599 14.542 1.00 89.31 98 GLN A C 1
ATOM 784 O O . GLN A 1 98 ? 3.941 -6.579 14.100 1.00 89.31 98 GLN A O 1
ATOM 789 N N . ALA A 1 99 ? 2.016 -5.494 14.487 1.00 88.12 99 ALA A N 1
ATOM 790 C CA . ALA A 1 99 ? 1.148 -6.559 13.982 1.00 88.12 99 ALA A CA 1
ATOM 791 C C . ALA A 1 99 ? 1.338 -6.858 12.484 1.00 88.12 99 ALA A C 1
ATOM 793 O O . ALA A 1 99 ? 1.197 -8.005 12.064 1.00 88.12 99 ALA A O 1
ATOM 794 N N . VAL A 1 100 ? 1.660 -5.848 11.667 1.00 88.19 100 VAL A N 1
ATOM 795 C CA . VAL A 1 100 ? 1.924 -6.036 10.228 1.00 88.19 100 VAL A CA 1
ATOM 796 C C . VAL A 1 100 ? 3.412 -6.153 9.881 1.00 88.19 100 VAL A C 1
ATOM 798 O O . VAL A 1 100 ? 3.743 -6.245 8.700 1.00 88.19 100 VAL A O 1
ATOM 801 N N . GLU A 1 101 ? 4.300 -6.176 10.879 1.00 90.12 101 GLU A N 1
ATOM 802 C CA . GLU A 1 101 ? 5.761 -6.247 10.711 1.00 90.12 101 GLU A CA 1
ATOM 803 C C . GLU A 1 101 ? 6.316 -5.138 9.798 1.00 90.12 101 GLU A C 1
ATOM 805 O O . GLU A 1 101 ? 7.143 -5.364 8.912 1.00 90.12 101 GLU A O 1
ATOM 810 N N . MET A 1 102 ? 5.837 -3.908 9.990 1.00 88.12 102 MET A N 1
ATOM 811 C CA . MET A 1 102 ? 6.277 -2.737 9.230 1.00 88.12 102 MET A CA 1
ATOM 812 C C . MET A 1 102 ? 6.708 -1.610 10.161 1.00 88.12 102 MET A C 1
ATOM 814 O O . MET A 1 102 ? 6.330 -1.550 11.324 1.00 88.12 102 MET A O 1
ATOM 818 N N . HIS A 1 103 ? 7.473 -0.655 9.636 1.00 90.50 103 HIS A N 1
ATOM 819 C CA . HIS A 1 103 ? 7.797 0.549 10.394 1.00 90.50 103 HIS A CA 1
ATOM 820 C C . HIS A 1 103 ? 6.562 1.432 10.590 1.00 90.50 103 HIS A C 1
ATOM 822 O O . HIS A 1 103 ? 5.801 1.665 9.649 1.00 90.50 103 HIS A O 1
ATOM 828 N N . GLU A 1 104 ? 6.433 2.026 11.775 1.00 86.75 104 GLU A N 1
ATOM 829 C CA . GLU A 1 104 ? 5.367 2.980 12.112 1.00 86.75 104 GLU A CA 1
ATOM 830 C C . GLU A 1 104 ? 5.258 4.123 11.091 1.00 86.75 104 GLU A C 1
ATOM 832 O O . GLU A 1 104 ? 4.162 4.504 10.682 1.00 86.75 104 GLU A O 1
ATOM 837 N N . SER A 1 105 ? 6.395 4.611 10.588 1.00 88.19 105 SER A N 1
ATOM 838 C CA . SER A 1 105 ? 6.443 5.640 9.543 1.00 88.19 105 SER A CA 1
ATOM 839 C C . SER A 1 105 ? 5.753 5.214 8.241 1.00 88.19 105 SER A C 1
ATOM 841 O O . SER A 1 105 ? 5.226 6.063 7.522 1.00 88.19 105 SER A O 1
ATOM 843 N N . THR A 1 106 ? 5.721 3.915 7.937 1.00 87.00 106 THR A N 1
ATOM 844 C CA . THR A 1 106 ? 4.997 3.364 6.785 1.00 87.00 106 THR A CA 1
ATOM 845 C C . THR A 1 106 ? 3.499 3.338 7.060 1.00 87.00 106 THR A C 1
ATOM 847 O O . THR A 1 106 ? 2.725 3.789 6.219 1.00 87.00 106 THR A O 1
ATOM 850 N N . ILE A 1 107 ? 3.091 2.910 8.258 1.00 87.12 107 ILE A N 1
ATOM 851 C CA . ILE A 1 107 ? 1.681 2.893 8.674 1.00 87.12 107 ILE A CA 1
ATOM 852 C C . ILE A 1 107 ? 1.102 4.303 8.672 1.00 87.12 107 ILE A C 1
ATOM 854 O O . ILE A 1 107 ? 0.088 4.544 8.026 1.00 87.12 107 ILE A O 1
ATOM 858 N N . SER A 1 108 ? 1.801 5.252 9.295 1.00 85.19 108 SER A N 1
ATOM 859 C CA . SER A 1 108 ? 1.412 6.662 9.352 1.00 85.19 108 SER A CA 1
ATOM 860 C C . SER A 1 108 ? 1.159 7.251 7.957 1.00 85.19 108 SER A C 1
ATOM 862 O O . SER A 1 108 ? 0.140 7.905 7.726 1.00 85.19 108 SER A O 1
ATOM 864 N N . ARG A 1 109 ? 2.031 6.959 6.981 1.00 82.88 109 ARG A N 1
ATOM 865 C CA . ARG A 1 109 ? 1.867 7.409 5.586 1.00 82.88 109 ARG A CA 1
ATOM 866 C C . ARG A 1 109 ? 0.653 6.790 4.897 1.00 82.88 109 ARG A C 1
ATOM 868 O O . ARG A 1 109 ? 0.058 7.427 4.035 1.00 82.88 109 ARG A O 1
ATOM 875 N N . VAL A 1 110 ? 0.317 5.551 5.240 1.00 78.12 110 VAL A N 1
ATOM 876 C CA . VAL A 1 110 ? -0.790 4.794 4.644 1.00 78.12 110 VAL A CA 1
ATOM 877 C C . VAL A 1 110 ? -2.139 5.206 5.246 1.00 78.12 110 VAL A C 1
ATOM 879 O O . VAL A 1 110 ? -3.136 5.277 4.526 1.00 78.12 110 VAL A O 1
ATOM 882 N N . THR A 1 111 ? -2.179 5.513 6.545 1.00 77.12 111 THR A N 1
ATOM 883 C CA . THR A 1 111 ? -3.398 5.902 7.271 1.00 77.12 111 THR A CA 1
ATOM 884 C C . THR A 1 111 ? -3.741 7.383 7.130 1.00 77.12 111 THR A C 1
ATOM 886 O O . THR A 1 111 ? -4.913 7.747 7.274 1.00 77.12 111 THR A O 1
ATOM 889 N N . THR A 1 112 ? -2.756 8.236 6.829 1.00 73.50 112 THR A N 1
ATOM 890 C CA . THR A 1 112 ? -2.980 9.666 6.590 1.00 73.50 112 THR A CA 1
ATOM 891 C C . THR A 1 112 ? -3.670 9.864 5.235 1.00 73.50 112 THR A C 1
ATOM 893 O O . THR A 1 112 ? -3.115 9.469 4.206 1.00 73.50 112 THR A O 1
ATOM 896 N N . PRO A 1 113 ? -4.874 10.460 5.183 1.00 55.78 113 PRO A N 1
ATOM 897 C CA . PRO A 1 113 ? -5.540 10.717 3.915 1.00 55.78 113 PRO A CA 1
ATOM 898 C C . PRO A 1 113 ? -4.718 11.706 3.078 1.00 55.78 113 PRO A C 1
ATOM 900 O O . PRO A 1 113 ? -4.382 12.797 3.534 1.00 55.78 113 PRO A O 1
ATOM 903 N N . LYS A 1 114 ? -4.436 11.352 1.820 1.00 52.69 114 LYS A N 1
ATOM 904 C CA . LYS A 1 114 ? -4.146 12.356 0.792 1.00 52.69 114 LYS A CA 1
ATOM 905 C C . LYS A 1 114 ? -5.488 12.985 0.433 1.00 52.69 114 LYS A C 1
ATOM 907 O O . LYS A 1 114 ? -6.281 12.351 -0.251 1.00 52.69 114 LYS A O 1
ATOM 912 N N . ILE A 1 115 ? -5.760 14.173 0.962 1.00 43.09 115 ILE A N 1
ATOM 913 C CA . ILE A 1 115 ? -6.903 14.998 0.567 1.00 43.09 115 ILE A CA 1
ATOM 914 C C . ILE A 1 115 ? -6.507 15.664 -0.760 1.00 43.09 115 ILE A C 1
ATOM 916 O O . ILE A 1 115 ? -5.618 16.517 -0.735 1.00 43.09 115 ILE A O 1
ATOM 920 N N . PRO A 1 116 ? -7.067 15.300 -1.928 1.00 43.53 116 PRO A N 1
ATOM 921 C CA . PRO A 1 116 ? -7.222 16.300 -2.969 1.00 43.53 116 PRO A CA 1
ATOM 922 C C . PRO A 1 116 ? -8.291 17.275 -2.459 1.00 43.53 116 PRO A C 1
ATOM 924 O O . PRO A 1 116 ? -9.403 16.856 -2.136 1.00 43.53 116 PRO A O 1
ATOM 927 N N . ALA A 1 117 ? -7.897 18.533 -2.267 1.00 35.78 117 ALA A N 1
ATOM 928 C CA . ALA A 1 117 ? -8.851 19.624 -2.107 1.00 35.78 117 ALA A CA 1
ATOM 929 C C . ALA A 1 117 ? -9.700 19.771 -3.377 1.00 35.78 117 ALA A C 1
ATOM 931 O O . ALA A 1 117 ? -9.173 19.434 -4.466 1.00 35.78 117 ALA A O 1
#

pLDDT: mean 81.08, std 12.18, range [35.78, 93.56]

Secondary structure (DSSP, 8-state):
--TTEEEPTTS-EEE-TTTS------HHHHHHHHH-SSHHHHHHHHHHHHHHHHHHHHHHHHHHHHHHHHHHHHHHTHHHHHH-GGGPPP--HHHHHHHTTS-HHHHHHHHS-----